Protein AF-A0A426TRF1-F1 (afdb_monomer)

Structure (mmCIF, N/CA/C/O backbone):
data_AF-A0A426TRF1-F1
#
_entry.id   AF-A0A426TRF1-F1
#
loop_
_atom_site.group_PDB
_atom_site.id
_atom_site.type_symbol
_atom_site.label_atom_id
_atom_site.label_alt_id
_atom_site.label_comp_id
_atom_site.label_asym_id
_atom_site.label_entity_id
_atom_site.label_seq_id
_atom_site.pdbx_PDB_ins_code
_atom_site.Cartn_x
_atom_site.Cartn_y
_atom_site.Cartn_z
_atom_site.occupancy
_atom_site.B_iso_or_equiv
_atom_site.auth_seq_id
_atom_site.auth_comp_id
_atom_site.auth_asym_id
_atom_site.auth_atom_id
_atom_site.pdbx_PDB_model_num
ATOM 1 N N .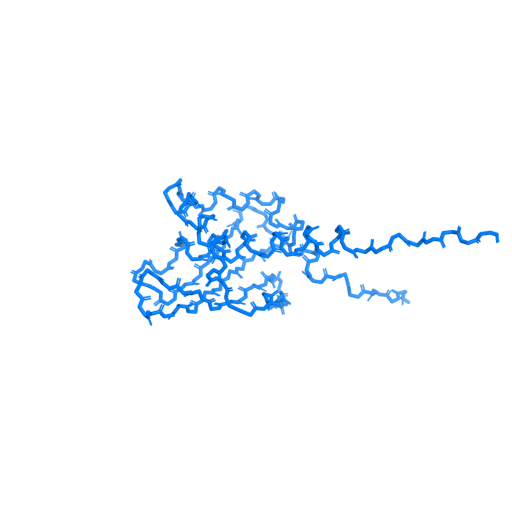 MET A 1 1 ? 21.541 25.012 -14.304 1.00 41.97 1 MET A N 1
ATOM 2 C CA . MET A 1 1 ? 20.633 23.851 -14.229 1.00 41.97 1 MET A CA 1
ATOM 3 C C . MET A 1 1 ? 19.517 24.270 -13.296 1.00 41.97 1 MET A C 1
ATOM 5 O O . MET A 1 1 ? 19.857 24.559 -12.158 1.00 41.97 1 MET A O 1
ATOM 9 N N . PRO A 1 2 ? 18.278 24.488 -13.762 1.00 43.00 2 PRO A N 1
ATOM 10 C CA . PRO A 1 2 ? 17.238 24.989 -12.880 1.00 43.00 2 PRO A CA 1
ATOM 11 C C . PRO A 1 2 ? 16.867 23.885 -11.891 1.00 43.00 2 PRO A C 1
ATOM 13 O O . PRO A 1 2 ? 16.751 22.718 -12.265 1.00 43.00 2 PRO A O 1
ATOM 16 N N . ASP A 1 3 ? 16.766 24.288 -10.635 1.00 37.50 3 ASP A N 1
ATOM 17 C CA . ASP A 1 3 ? 16.484 23.469 -9.473 1.00 37.50 3 ASP A CA 1
ATOM 18 C C . ASP A 1 3 ? 15.275 22.562 -9.713 1.00 37.50 3 ASP A C 1
ATOM 20 O O . ASP A 1 3 ? 14.133 23.018 -9.818 1.00 37.50 3 ASP A O 1
ATOM 24 N N . ALA A 1 4 ? 15.532 21.255 -9.792 1.00 41.06 4 ALA A N 1
ATOM 25 C CA . ALA A 1 4 ? 14.501 20.257 -9.599 1.00 41.06 4 ALA A CA 1
ATOM 26 C C . ALA A 1 4 ? 14.008 20.425 -8.161 1.00 41.06 4 ALA A C 1
ATOM 28 O O . ALA A 1 4 ? 14.617 19.925 -7.216 1.00 41.06 4 ALA A O 1
ATOM 29 N N . HIS A 1 5 ? 12.913 21.165 -7.983 1.00 45.28 5 HIS A N 1
ATOM 30 C CA . HIS A 1 5 ? 12.052 20.960 -6.828 1.00 45.28 5 HIS A CA 1
ATOM 31 C C . HIS A 1 5 ? 11.887 19.438 -6.722 1.00 45.28 5 HIS A C 1
ATOM 33 O O . HIS A 1 5 ? 11.491 18.846 -7.730 1.00 45.28 5 HIS A O 1
ATOM 39 N N . PRO A 1 6 ? 12.254 18.774 -5.610 1.00 48.25 6 PRO A N 1
ATOM 40 C CA . PRO A 1 6 ? 11.997 17.351 -5.505 1.00 48.25 6 PRO A CA 1
ATOM 41 C C . PRO A 1 6 ? 10.491 17.201 -5.675 1.00 48.25 6 PRO A C 1
ATOM 43 O O . PRO A 1 6 ? 9.722 17.701 -4.851 1.00 48.25 6 PRO A O 1
ATOM 46 N N . SER A 1 7 ? 10.085 16.629 -6.808 1.00 63.62 7 SER A N 1
ATOM 47 C CA . SER A 1 7 ? 8.711 16.253 -7.091 1.00 63.62 7 SER A CA 1
ATOM 48 C C . SER A 1 7 ? 8.198 15.570 -5.838 1.00 63.62 7 SER A C 1
ATOM 50 O O . SER A 1 7 ? 8.854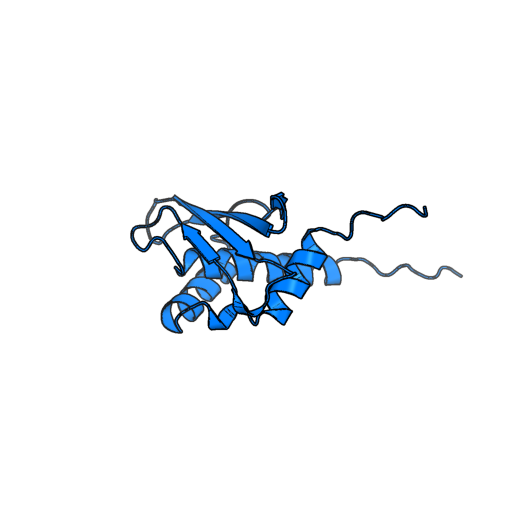 14.645 -5.364 1.00 63.62 7 SER A O 1
ATOM 52 N N . ASP A 1 8 ? 7.117 16.085 -5.254 1.00 83.00 8 ASP A N 1
ATOM 53 C CA . ASP A 1 8 ? 6.563 15.571 -4.005 1.00 83.00 8 ASP A CA 1
ATOM 54 C C . ASP A 1 8 ? 6.558 14.029 -4.056 1.00 83.00 8 ASP A C 1
ATOM 56 O O . ASP A 1 8 ? 5.851 13.463 -4.898 1.00 83.00 8 ASP A O 1
ATOM 60 N N . PRO A 1 9 ? 7.376 13.336 -3.236 1.00 84.81 9 PRO A N 1
ATOM 61 C CA . PRO A 1 9 ? 7.540 11.890 -3.343 1.00 84.81 9 PRO A CA 1
ATOM 62 C C . PRO A 1 9 ? 6.218 11.157 -3.103 1.00 84.81 9 PRO A C 1
ATOM 64 O O . PRO A 1 9 ? 6.031 10.048 -3.602 1.00 84.81 9 PRO A O 1
ATOM 67 N N . ALA A 1 10 ? 5.269 11.786 -2.400 1.00 89.06 10 ALA A N 1
ATOM 68 C CA . ALA A 1 10 ? 3.920 11.266 -2.263 1.00 89.06 10 ALA A CA 1
ATOM 69 C C . ALA A 1 10 ? 3.134 11.360 -3.572 1.00 89.06 10 ALA A C 1
ATOM 71 O O . ALA A 1 10 ? 2.537 10.373 -3.999 1.00 89.06 10 ALA A O 1
ATOM 72 N N . LEU A 1 11 ? 3.186 12.496 -4.262 1.00 89.62 11 LEU A N 1
ATOM 73 C CA . LEU A 1 11 ? 2.523 12.644 -5.555 1.00 89.62 11 LEU A CA 1
ATOM 74 C C . LEU A 1 11 ? 3.142 11.728 -6.624 1.00 89.62 11 LEU A C 1
ATOM 76 O O . LEU A 1 11 ? 2.421 11.107 -7.405 1.00 89.62 11 LEU A O 1
ATOM 80 N N . ALA A 1 12 ? 4.471 11.588 -6.628 1.00 91.50 12 ALA A N 1
ATOM 81 C CA . ALA A 1 12 ? 5.171 10.662 -7.515 1.00 91.50 12 ALA A CA 1
ATOM 82 C C . ALA A 1 12 ? 4.751 9.204 -7.261 1.00 91.50 12 ALA A C 1
ATOM 84 O O . ALA A 1 12 ? 4.443 8.471 -8.206 1.00 91.50 12 ALA A O 1
ATOM 85 N N . LEU A 1 13 ? 4.678 8.790 -5.990 1.00 93.62 13 LEU A N 1
ATOM 86 C CA . LEU A 1 13 ? 4.214 7.453 -5.622 1.00 93.62 13 LEU A CA 1
ATOM 87 C C . LEU A 1 13 ? 2.749 7.232 -6.022 1.00 93.62 13 LEU A C 1
ATOM 89 O O . LEU A 1 13 ? 2.434 6.185 -6.585 1.00 93.62 13 LEU A O 1
ATOM 93 N N . TYR A 1 14 ? 1.871 8.209 -5.784 1.00 94.31 14 TYR A N 1
ATOM 94 C 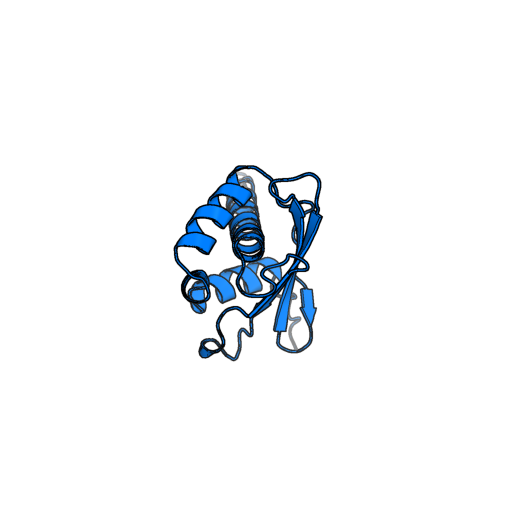CA . TYR A 1 14 ? 0.458 8.155 -6.168 1.00 94.31 14 TYR A CA 1
ATOM 95 C C . TYR A 1 14 ? 0.287 7.888 -7.668 1.00 94.31 14 TYR A C 1
ATOM 97 O O . TYR A 1 14 ? -0.319 6.886 -8.052 1.00 94.31 14 TYR A O 1
ATOM 105 N N . HIS A 1 15 ? 0.904 8.711 -8.520 1.00 94.25 15 HIS A N 1
ATOM 106 C CA . HIS A 1 15 ? 0.808 8.538 -9.971 1.00 94.25 15 HIS A CA 1
ATOM 107 C C . HIS A 1 15 ? 1.428 7.226 -10.447 1.00 94.25 15 HIS A C 1
ATOM 109 O O . HIS A 1 15 ? 0.917 6.595 -11.372 1.00 94.25 15 HIS A O 1
ATOM 115 N N . THR A 1 16 ? 2.506 6.780 -9.801 1.00 95.75 16 THR A N 1
ATOM 116 C CA . THR A 1 16 ? 3.121 5.493 -10.131 1.00 95.75 16 THR A CA 1
ATOM 117 C C . THR A 1 16 ? 2.172 4.338 -9.813 1.00 95.75 16 THR A C 1
ATOM 119 O O . THR A 1 16 ? 1.983 3.467 -10.658 1.00 95.75 16 THR A O 1
ATOM 122 N N . LEU A 1 17 ? 1.519 4.347 -8.644 1.00 96.75 17 LEU A N 1
ATOM 123 C CA . LEU A 1 17 ? 0.538 3.330 -8.245 1.00 96.75 17 LEU A CA 1
ATOM 124 C C . LEU A 1 17 ? -0.664 3.267 -9.202 1.00 96.75 17 LEU A C 1
ATOM 126 O O . LEU A 1 17 ? -1.120 2.168 -9.534 1.00 96.75 17 LEU A O 1
ATOM 130 N N . GLU A 1 18 ? -1.163 4.418 -9.660 1.00 95.44 18 GLU A N 1
ATOM 131 C CA . GLU A 1 18 ? -2.216 4.487 -10.682 1.00 95.44 18 GLU A CA 1
ATOM 132 C C . GLU A 1 18 ? -1.743 3.911 -12.021 1.00 95.44 18 GLU A C 1
ATOM 134 O O . GLU A 1 18 ? -2.410 3.046 -12.594 1.00 95.44 18 GLU A O 1
ATOM 139 N N . ASN A 1 19 ? -0.570 4.343 -12.495 1.00 96.12 19 ASN A N 1
ATOM 140 C CA . ASN A 1 19 ? -0.009 3.931 -13.781 1.00 96.12 19 ASN A CA 1
ATOM 141 C C . ASN A 1 19 ? 0.217 2.413 -13.855 1.00 96.12 19 ASN A C 1
ATOM 143 O O . ASN A 1 19 ? -0.134 1.772 -14.847 1.00 96.12 19 ASN A O 1
ATOM 147 N N . VAL A 1 20 ? 0.742 1.812 -12.782 1.00 96.19 20 VAL A N 1
ATOM 148 C CA . VAL A 1 20 ? 0.945 0.355 -12.716 1.00 96.19 20 VAL A CA 1
ATOM 149 C C . VAL A 1 20 ? -0.341 -0.425 -12.430 1.00 96.19 20 VAL A C 1
ATOM 151 O O . VAL A 1 20 ? -0.304 -1.654 -12.382 1.00 96.19 20 VAL A O 1
ATOM 154 N N . GLN A 1 21 ? -1.478 0.260 -12.242 1.00 96.81 21 GLN A N 1
ATOM 155 C CA . GLN A 1 21 ? -2.758 -0.337 -11.856 1.00 96.81 21 GLN A CA 1
ATOM 156 C C . GLN A 1 21 ? -2.576 -1.282 -10.667 1.00 96.81 21 GLN A C 1
ATOM 158 O O . GLN A 1 21 ? -2.830 -2.487 -10.770 1.00 96.81 21 GLN A O 1
ATOM 163 N N . TRP A 1 22 ? -2.072 -0.737 -9.555 1.00 97.69 22 TRP A N 1
ATOM 164 C CA . TRP A 1 22 ? -1.564 -1.485 -8.401 1.00 97.69 22 TRP A CA 1
ATOM 165 C C . TRP A 1 22 ? -2.441 -2.662 -7.953 1.00 97.69 22 TRP A C 1
ATOM 167 O O . TRP A 1 22 ? -1.915 -3.695 -7.535 1.00 97.69 22 TRP A O 1
ATOM 177 N N . GLN A 1 23 ? -3.766 -2.553 -8.089 1.00 98.31 23 GLN A N 1
ATOM 178 C CA . GLN A 1 23 ? -4.734 -3.590 -7.736 1.00 98.31 23 GLN A CA 1
ATOM 179 C C . GLN A 1 23 ? -4.469 -4.916 -8.462 1.00 98.31 23 GLN A C 1
ATOM 181 O O . GLN A 1 23 ? -4.704 -5.976 -7.890 1.00 98.31 23 GLN A O 1
ATOM 186 N N . ARG A 1 24 ? -3.933 -4.878 -9.689 1.00 97.56 24 ARG A N 1
ATOM 187 C CA . ARG A 1 24 ? -3.588 -6.072 -10.481 1.00 97.56 24 ARG A CA 1
ATOM 188 C C . ARG A 1 24 ? -2.498 -6.933 -9.839 1.00 97.56 24 ARG A C 1
ATOM 190 O O . ARG A 1 24 ? -2.368 -8.098 -10.195 1.00 97.56 24 ARG A O 1
ATOM 197 N N . SER A 1 25 ? -1.746 -6.381 -8.886 1.00 97.50 25 SER A N 1
ATOM 198 C CA . SER A 1 25 ? -0.705 -7.108 -8.148 1.00 97.50 25 SER A CA 1
ATOM 199 C C . SER A 1 25 ? -1.270 -7.977 -7.016 1.00 97.50 25 SER A C 1
ATOM 201 O O . SER A 1 25 ? -0.512 -8.671 -6.344 1.00 97.50 25 SER A O 1
ATOM 203 N N . PHE A 1 26 ? -2.585 -7.941 -6.770 1.00 98.00 26 PHE A N 1
ATOM 204 C CA . PHE A 1 26 ? -3.226 -8.593 -5.629 1.00 98.00 26 PHE A CA 1
ATOM 205 C C . PHE A 1 26 ? -4.427 -9.439 -6.054 1.00 98.00 26 PHE A C 1
ATOM 207 O O . PHE A 1 26 ? -5.151 -9.113 -6.993 1.00 98.00 26 PHE A O 1
ATOM 214 N N . ASP A 1 27 ? -4.692 -10.512 -5.307 1.00 97.69 27 ASP A N 1
ATOM 215 C CA . ASP A 1 27 ? -5.915 -11.291 -5.482 1.00 97.69 27 ASP A CA 1
ATOM 216 C C . ASP A 1 27 ? -7.157 -10.543 -4.948 1.00 97.69 27 ASP A C 1
ATOM 218 O O . ASP A 1 27 ? -7.084 -9.706 -4.038 1.00 97.69 27 ASP A O 1
ATOM 222 N N . ALA A 1 28 ? -8.336 -10.891 -5.472 1.00 97.62 28 ALA A N 1
ATOM 223 C CA . ALA A 1 28 ? -9.601 -10.226 -5.144 1.00 97.62 28 ALA A CA 1
ATOM 224 C C . ALA A 1 28 ? -9.973 -10.280 -3.647 1.00 97.62 28 ALA A C 1
ATOM 226 O O . ALA A 1 28 ? -10.582 -9.346 -3.109 1.00 97.62 28 ALA A O 1
ATOM 227 N N . ARG A 1 29 ? -9.605 -11.357 -2.940 1.00 97.25 29 ARG A N 1
ATOM 228 C CA . ARG A 1 29 ? -9.909 -11.523 -1.513 1.00 97.25 29 ARG A CA 1
ATOM 229 C C . ARG A 1 29 ? -9.003 -10.641 -0.659 1.00 97.25 29 ARG A C 1
ATOM 231 O O . ARG A 1 29 ? -9.476 -10.058 0.322 1.00 97.25 29 ARG A O 1
ATOM 238 N N . SER A 1 30 ? -7.726 -10.536 -1.018 1.00 97.50 30 SER A N 1
ATOM 239 C CA . SER A 1 30 ? -6.766 -9.632 -0.383 1.00 97.50 30 SER A CA 1
ATOM 240 C C . SER A 1 30 ? -7.158 -8.173 -0.602 1.00 97.50 30 SER A C 1
ATOM 242 O O . SER A 1 30 ? -7.177 -7.422 0.376 1.00 97.50 30 SER A O 1
ATOM 244 N N . LEU A 1 31 ? -7.585 -7.809 -1.819 1.00 98.31 31 LEU A N 1
ATOM 245 C CA . LEU A 1 31 ? -8.122 -6.481 -2.138 1.00 98.31 31 LEU A CA 1
ATOM 246 C C . LEU A 1 31 ? -9.314 -6.116 -1.250 1.00 98.31 31 LEU A C 1
ATOM 248 O O . LEU A 1 31 ? -9.261 -5.147 -0.494 1.00 98.31 31 LEU A O 1
ATOM 252 N N . THR A 1 32 ? -10.355 -6.951 -1.260 1.00 98.19 32 THR A N 1
ATOM 253 C CA . THR A 1 32 ? -11.595 -6.698 -0.508 1.00 98.19 32 THR A CA 1
ATOM 254 C C . THR A 1 32 ? -11.320 -6.498 0.985 1.00 98.19 32 THR A C 1
ATOM 256 O O . THR A 1 32 ? -11.815 -5.560 1.618 1.00 98.19 32 THR A O 1
ATOM 259 N N . ARG A 1 33 ? -10.504 -7.380 1.577 1.00 97.62 33 ARG A N 1
ATOM 260 C CA . ARG A 1 33 ? -10.188 -7.316 3.010 1.00 97.62 33 ARG A CA 1
ATOM 261 C C . ARG A 1 33 ? -9.280 -6.141 3.348 1.00 97.62 33 ARG A C 1
ATOM 263 O O . ARG A 1 33 ? -9.477 -5.527 4.393 1.00 97.62 33 ARG A O 1
ATOM 270 N N . GLY A 1 34 ? -8.295 -5.854 2.502 1.00 97.44 34 GLY A N 1
ATOM 271 C CA . GLY A 1 34 ? -7.337 -4.777 2.724 1.00 97.44 34 GLY A CA 1
ATOM 272 C C . GLY A 1 34 ? -7.988 -3.403 2.661 1.00 97.44 34 GLY A C 1
ATOM 273 O O . GLY A 1 34 ? -7.821 -2.612 3.583 1.00 97.44 34 GLY A O 1
ATOM 274 N N . GLN A 1 35 ? -8.849 -3.171 1.670 1.00 98.12 35 GLN A N 1
ATOM 275 C CA . GLN A 1 35 ? -9.678 -1.964 1.610 1.00 98.12 35 GLN A CA 1
ATOM 276 C C . GLN A 1 35 ? -10.585 -1.841 2.844 1.00 98.12 35 GLN A C 1
ATOM 278 O O . GLN A 1 35 ? -10.766 -0.758 3.395 1.00 98.12 35 GLN A O 1
ATOM 283 N N . GLY A 1 36 ? -11.126 -2.963 3.333 1.00 97.69 36 GLY A N 1
ATOM 284 C CA . GLY A 1 36 ? -11.857 -2.993 4.599 1.00 97.69 36 GLY A CA 1
ATOM 285 C C . GLY A 1 36 ? -11.006 -2.568 5.802 1.00 97.69 36 GLY A C 1
ATOM 286 O O . GLY A 1 36 ? -11.513 -1.884 6.684 1.00 97.69 36 GLY A O 1
ATOM 287 N N . TYR A 1 37 ? -9.727 -2.948 5.842 1.00 96.38 37 TYR A N 1
ATOM 288 C CA . TYR A 1 37 ? -8.792 -2.568 6.908 1.00 96.38 37 TYR A CA 1
ATOM 289 C C . TYR A 1 37 ? -8.411 -1.085 6.843 1.00 96.38 37 TYR A C 1
ATOM 291 O O . TYR A 1 37 ? -8.350 -0.447 7.895 1.00 96.38 37 TYR A O 1
ATOM 299 N N . ALA A 1 38 ? -8.216 -0.540 5.639 1.00 95.88 38 ALA A N 1
ATOM 300 C CA . ALA A 1 38 ? -7.982 0.888 5.427 1.00 95.88 38 ALA A CA 1
ATOM 301 C C . ALA A 1 38 ? -9.156 1.725 5.956 1.00 95.88 38 ALA A C 1
ATOM 303 O O . ALA A 1 38 ? -8.966 2.560 6.836 1.00 95.88 38 ALA A O 1
ATOM 304 N N . ARG A 1 39 ? -10.395 1.390 5.556 1.00 95.81 39 ARG A N 1
ATOM 305 C CA . ARG A 1 39 ? -11.620 2.057 6.049 1.00 95.81 39 ARG A CA 1
ATOM 306 C C . ARG A 1 39 ? -11.807 1.983 7.567 1.00 95.81 39 ARG A C 1
ATOM 308 O O . ARG A 1 39 ? -12.464 2.834 8.151 1.00 95.81 39 ARG A O 1
ATOM 315 N N . GLN A 1 40 ? -11.261 0.954 8.209 1.00 95.06 40 GLN A N 1
ATOM 316 C CA . GLN A 1 40 ? -11.313 0.780 9.664 1.00 95.06 40 GLN A CA 1
ATOM 317 C C . GLN A 1 40 ? -10.194 1.531 10.406 1.00 95.06 40 GLN A C 1
ATOM 319 O O . GLN A 1 40 ? -10.099 1.399 11.625 1.00 95.06 40 GLN A O 1
ATOM 324 N N . GLY A 1 41 ? -9.321 2.266 9.705 1.00 93.81 41 GLY A N 1
ATOM 325 C CA . GLY A 1 41 ? -8.208 2.996 10.317 1.00 93.81 41 GLY A CA 1
ATOM 326 C C . GLY A 1 41 ? -7.160 2.080 10.957 1.00 93.81 41 GLY A C 1
ATOM 327 O O . GLY A 1 41 ? -6.585 2.415 11.993 1.00 93.81 41 GLY A O 1
ATOM 328 N N . ARG A 1 42 ? -6.944 0.882 10.389 1.00 94.69 42 ARG A N 1
ATOM 329 C CA . ARG A 1 42 ? -5.991 -0.104 10.936 1.00 94.69 42 ARG A CA 1
ATOM 330 C C . ARG A 1 42 ? -4.539 0.154 10.550 1.00 94.69 42 ARG A C 1
ATOM 332 O O . ARG A 1 42 ? -3.654 -0.488 11.113 1.00 94.69 42 ARG A O 1
ATOM 339 N N . VAL A 1 43 ? -4.290 1.046 9.597 1.00 94.75 43 VAL A N 1
ATOM 340 C CA . VAL A 1 43 ? -2.942 1.498 9.243 1.00 94.75 43 VAL A CA 1
ATOM 341 C C . VAL A 1 43 ? -2.530 2.573 10.246 1.00 94.75 43 VAL A C 1
ATOM 343 O O . VAL A 1 43 ? -3.277 3.510 10.517 1.00 94.75 43 VAL A O 1
ATOM 346 N N . ARG A 1 44 ? -1.375 2.381 10.881 1.00 86.75 44 ARG A N 1
ATOM 347 C CA . ARG A 1 44 ? -0.852 3.237 11.945 1.00 86.75 44 ARG A CA 1
ATOM 348 C C . ARG A 1 44 ? 0.299 4.079 11.413 1.00 86.75 44 ARG A C 1
ATOM 350 O O . ARG A 1 4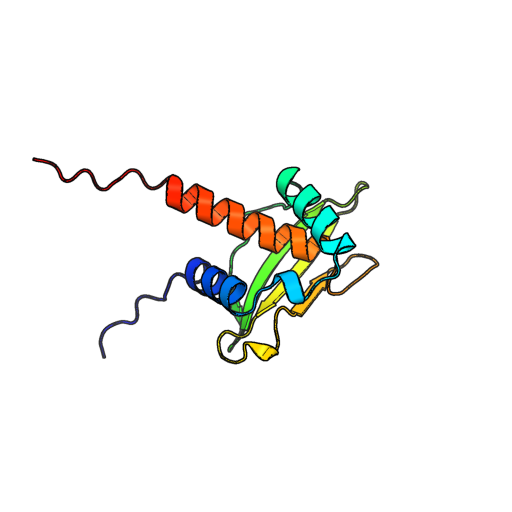4 ? 1.222 3.530 10.815 1.00 86.75 44 ARG A O 1
ATOM 357 N N . HIS A 1 45 ? 0.269 5.360 11.790 1.00 65.88 45 HIS A N 1
ATOM 358 C CA . HIS A 1 45 ? 1.194 6.424 11.387 1.00 65.88 45 HIS A CA 1
ATOM 359 C C . HIS A 1 45 ? 1.100 6.788 9.900 1.00 65.88 45 HIS A C 1
ATOM 361 O O . HIS A 1 45 ? 0.877 5.922 9.061 1.00 65.88 45 HIS A O 1
ATOM 367 N N . GLY A 1 46 ? 1.264 8.083 9.606 1.00 62.84 46 GLY A N 1
ATOM 368 C CA . GLY A 1 46 ? 1.243 8.607 8.243 1.00 62.84 46 GLY A CA 1
ATOM 369 C C . GLY A 1 46 ? 2.302 7.901 7.413 1.00 62.84 46 GLY A C 1
ATOM 370 O O . GLY A 1 46 ? 3.495 7.968 7.719 1.00 62.84 46 GLY A O 1
ATOM 371 N N . THR A 1 47 ? 1.841 7.172 6.409 1.00 70.94 47 THR A N 1
ATOM 372 C CA . THR A 1 47 ? 2.666 6.483 5.426 1.00 70.94 47 THR A CA 1
ATOM 373 C C . THR A 1 47 ? 3.592 7.492 4.764 1.00 70.94 47 THR A C 1
ATOM 375 O O . THR A 1 47 ? 3.139 8.312 3.969 1.00 70.94 47 THR A O 1
ATOM 378 N N . ARG A 1 48 ? 4.884 7.476 5.115 1.00 78.38 48 ARG A N 1
ATOM 379 C CA . ARG A 1 48 ? 5.861 8.372 4.498 1.00 78.38 48 ARG A CA 1
ATOM 380 C C . ARG A 1 48 ? 6.500 7.663 3.304 1.00 78.38 48 ARG A C 1
ATOM 382 O O . ARG A 1 48 ? 7.135 6.629 3.510 1.00 78.38 48 ARG A O 1
ATOM 389 N N . PRO A 1 49 ? 6.307 8.171 2.081 1.00 86.88 49 PRO A N 1
ATOM 390 C CA . PRO A 1 49 ? 6.997 7.655 0.916 1.00 86.88 49 PRO A CA 1
ATOM 391 C C . PRO A 1 49 ? 8.475 8.027 0.987 1.00 86.88 49 PRO A C 1
ATOM 393 O O . PRO A 1 49 ? 8.837 9.145 1.363 1.00 86.88 49 PRO A O 1
ATOM 396 N N . GLU A 1 50 ? 9.316 7.073 0.623 1.00 90.12 50 GLU A N 1
ATOM 397 C CA . GLU A 1 50 ? 10.767 7.191 0.588 1.00 90.12 50 GLU A CA 1
ATOM 398 C C . GLU A 1 50 ? 11.268 6.726 -0.780 1.00 90.12 50 GLU A C 1
ATOM 400 O O . GLU A 1 50 ? 10.655 5.873 -1.420 1.00 90.12 50 GLU A O 1
ATOM 405 N N . GLN A 1 51 ? 12.375 7.300 -1.241 1.00 90.00 51 GLN A N 1
ATOM 406 C CA . GLN A 1 51 ? 13.0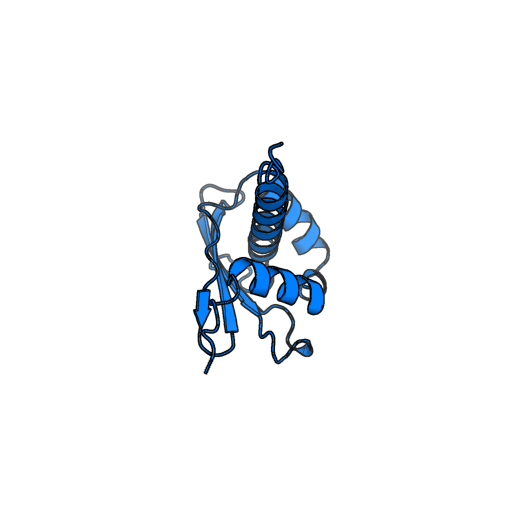48 6.853 -2.455 1.00 90.00 51 GLN A CA 1
ATOM 407 C C . GLN A 1 51 ? 14.266 6.011 -2.065 1.00 90.00 51 GLN A C 1
ATOM 409 O O . GLN A 1 51 ? 15.161 6.492 -1.370 1.00 90.00 51 GLN A O 1
ATOM 414 N N . GLU A 1 52 ? 14.302 4.759 -2.518 1.00 91.25 52 GLU A N 1
ATOM 415 C CA . GLU A 1 52 ? 15.399 3.813 -2.304 1.00 91.25 52 GLU A CA 1
ATOM 416 C C . GLU A 1 52 ? 15.987 3.414 -3.666 1.00 91.25 52 GLU A C 1
ATOM 418 O O . GLU A 1 52 ? 15.511 2.494 -4.333 1.00 91.25 52 GLU A O 1
ATOM 423 N N . GLY A 1 53 ? 17.018 4.143 -4.105 1.00 90.81 53 GLY A N 1
ATOM 424 C CA . GLY A 1 53 ? 17.529 4.025 -5.474 1.00 90.81 53 GLY A CA 1
ATOM 425 C C . GLY A 1 53 ? 16.467 4.451 -6.492 1.00 90.81 53 GLY A C 1
ATOM 426 O O . GLY A 1 53 ? 15.904 5.540 -6.384 1.00 90.81 53 GLY A O 1
ATOM 427 N N . GLU A 1 54 ? 16.167 3.574 -7.449 1.00 91.06 54 GLU A N 1
ATOM 428 C CA . GLU A 1 54 ? 15.101 3.783 -8.442 1.00 91.06 54 GLU A CA 1
ATOM 429 C C . GLU A 1 54 ? 13.698 3.470 -7.886 1.00 91.06 54 GLU A C 1
ATOM 431 O O . GLU A 1 54 ? 12.693 3.781 -8.516 1.00 91.06 54 GLU A O 1
ATOM 436 N N . MET A 1 55 ? 13.600 2.859 -6.700 1.00 94.25 55 MET A N 1
ATOM 437 C CA . MET A 1 55 ? 12.327 2.406 -6.139 1.00 94.25 55 MET A CA 1
ATOM 438 C C . MET A 1 55 ? 11.669 3.501 -5.298 1.00 94.25 55 MET A C 1
ATOM 440 O O . MET A 1 55 ? 12.313 4.132 -4.459 1.00 94.25 55 MET A O 1
ATOM 444 N N . LEU A 1 56 ? 10.353 3.651 -5.435 1.00 95.12 56 LEU A N 1
ATOM 445 C CA . LEU A 1 56 ? 9.520 4.380 -4.482 1.00 95.12 56 LEU A CA 1
ATOM 446 C C . LEU A 1 56 ? 8.944 3.389 -3.475 1.00 95.12 56 LEU A C 1
ATOM 448 O O . LEU A 1 56 ? 8.251 2.439 -3.848 1.00 95.12 56 LEU A O 1
ATOM 452 N N . VAL A 1 57 ? 9.237 3.609 -2.197 1.00 94.88 57 VAL A N 1
ATOM 453 C CA . VAL A 1 57 ? 8.932 2.696 -1.097 1.00 94.88 57 VAL A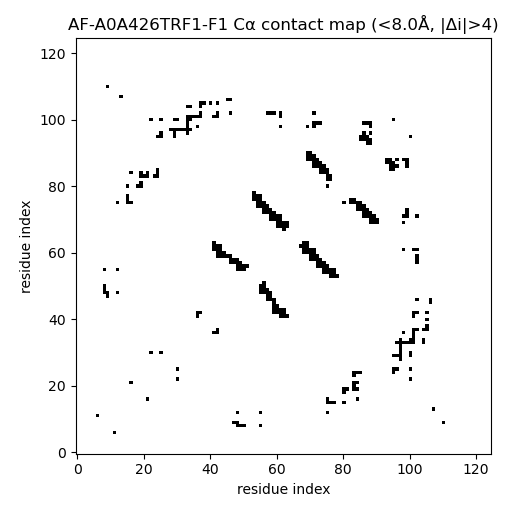 CA 1
ATOM 454 C C . VAL A 1 57 ? 7.958 3.348 -0.124 1.00 94.88 57 VAL A C 1
ATOM 456 O O . VAL A 1 57 ? 8.081 4.521 0.218 1.00 94.88 57 VAL A O 1
ATOM 459 N N . LEU A 1 58 ? 6.991 2.570 0.356 1.00 94.19 58 LEU A N 1
ATOM 460 C CA . LEU A 1 58 ? 6.060 2.979 1.404 1.00 94.19 58 LEU A CA 1
ATOM 461 C C . LEU A 1 58 ? 6.082 1.958 2.534 1.00 94.19 58 LEU A C 1
ATOM 463 O O . LEU A 1 58 ? 5.957 0.758 2.285 1.00 94.19 58 LEU A O 1
ATOM 467 N N . ARG A 1 59 ? 6.220 2.423 3.779 1.00 94.62 59 ARG A N 1
ATOM 468 C CA . ARG A 1 59 ? 6.296 1.569 4.973 1.00 94.62 59 ARG A CA 1
ATOM 469 C C . ARG A 1 59 ? 5.252 1.992 6.000 1.00 94.62 59 ARG A C 1
ATOM 471 O O . ARG A 1 59 ? 5.066 3.181 6.245 1.00 94.62 59 ARG A O 1
ATOM 478 N N . ALA A 1 60 ? 4.590 1.020 6.623 1.00 94.75 60 ALA A N 1
ATOM 479 C CA . ALA A 1 60 ? 3.628 1.268 7.693 1.00 94.75 60 ALA A CA 1
ATOM 480 C C . ALA A 1 60 ? 3.452 0.070 8.632 1.00 94.75 60 ALA A C 1
ATOM 482 O O . ALA A 1 60 ? 3.780 -1.075 8.308 1.00 94.75 60 ALA A O 1
ATOM 483 N N . GLN A 1 61 ? 2.879 0.344 9.804 1.00 95.19 61 GLN A N 1
ATOM 484 C CA . GLN A 1 61 ? 2.391 -0.678 10.726 1.00 95.19 61 GLN A CA 1
ATOM 485 C C . GLN A 1 61 ? 0.892 -0.885 10.521 1.00 95.19 61 GLN A C 1
ATOM 487 O O . GLN A 1 61 ? 0.136 0.079 10.474 1.00 95.19 61 GLN A O 1
ATOM 492 N N . VAL A 1 62 ? 0.448 -2.138 10.441 1.00 95.69 62 VAL A N 1
ATOM 493 C CA . VAL A 1 62 ? -0.972 -2.470 10.265 1.00 95.69 62 VAL A CA 1
ATOM 494 C C . VAL A 1 62 ? -1.447 -3.366 11.401 1.00 95.69 62 VAL A C 1
ATOM 496 O O . VAL A 1 62 ? -0.853 -4.416 11.669 1.00 95.69 62 VAL A O 1
ATOM 499 N N . ASP A 1 63 ? -2.537 -2.969 12.056 1.00 95.12 63 ASP A N 1
ATOM 500 C CA . ASP A 1 63 ? -3.194 -3.785 13.073 1.00 95.12 63 ASP A CA 1
ATOM 501 C C . ASP A 1 63 ? -3.887 -4.995 12.421 1.00 95.12 63 ASP A C 1
ATOM 503 O O . ASP A 1 63 ? -4.710 -4.882 11.504 1.00 95.12 63 ASP A O 1
ATOM 507 N N . GLY A 1 64 ? -3.554 -6.186 12.917 1.00 90.50 64 GLY A N 1
ATOM 508 C CA . GLY A 1 64 ? -4.148 -7.447 12.498 1.00 90.50 64 GLY A CA 1
ATOM 509 C C . GLY A 1 64 ? -5.599 -7.616 12.961 1.00 90.50 64 GLY A C 1
ATOM 510 O O . GLY A 1 64 ? -6.233 -6.723 13.510 1.00 90.50 64 GLY A O 1
ATOM 511 N N . SER A 1 65 ? -6.171 -8.799 12.722 1.00 82.94 65 SER A N 1
ATOM 512 C CA . SER A 1 65 ? -7.477 -9.172 13.298 1.00 82.94 65 SER A CA 1
ATOM 513 C C . SER A 1 65 ? -7.411 -9.500 14.793 1.00 82.94 65 SER A C 1
ATOM 515 O O . SER A 1 65 ? -8.442 -9.466 15.452 1.00 82.94 65 SER A O 1
ATOM 517 N N . GLY A 1 66 ? -6.225 -9.825 15.314 1.00 81.94 66 GLY A N 1
ATOM 518 C CA . GLY A 1 66 ? -5.961 -9.979 16.747 1.00 81.94 66 GLY A CA 1
ATOM 519 C C . GLY A 1 66 ? -5.184 -8.787 17.311 1.00 81.94 66 GLY A C 1
ATOM 520 O O . GLY A 1 66 ? -5.090 -7.743 16.676 1.00 81.94 66 GLY A O 1
ATOM 521 N N . ARG A 1 67 ? -4.546 -8.964 18.474 1.00 79.62 67 ARG A N 1
ATOM 522 C CA . ARG A 1 67 ? -3.666 -7.947 19.093 1.00 79.62 67 ARG A CA 1
ATOM 523 C C . ARG A 1 67 ? -2.271 -7.849 18.442 1.00 79.62 67 ARG A C 1
ATOM 525 O O . ARG A 1 67 ? -1.359 -7.278 19.030 1.00 79.62 67 ARG A O 1
ATOM 532 N N . SER A 1 68 ? -2.089 -8.432 17.257 1.00 90.00 68 SER A N 1
ATOM 533 C CA . SER A 1 68 ? -0.815 -8.456 16.527 1.00 90.00 68 SER A CA 1
ATOM 534 C C . SER A 1 68 ? -0.687 -7.260 15.591 1.00 90.00 68 SER A C 1
ATOM 536 O O . SER A 1 68 ? -1.665 -6.852 14.963 1.00 90.00 68 SER A O 1
ATOM 538 N N . ARG A 1 69 ? 0.540 -6.756 15.451 1.00 94.19 69 ARG A N 1
ATOM 539 C CA . ARG A 1 69 ? 0.904 -5.673 14.533 1.00 94.19 69 ARG A CA 1
ATOM 540 C C . ARG A 1 69 ? 1.895 -6.184 13.508 1.00 94.19 69 ARG A C 1
ATOM 542 O O . ARG A 1 69 ? 2.821 -6.909 13.869 1.00 94.19 69 ARG A O 1
ATOM 549 N N . TYR A 1 70 ? 1.699 -5.796 12.254 1.00 95.25 70 TYR A N 1
ATOM 550 C CA . TYR A 1 70 ? 2.549 -6.235 11.157 1.00 95.25 70 TYR A CA 1
ATOM 551 C C . TYR A 1 70 ? 3.236 -5.052 10.491 1.00 95.25 70 TYR A C 1
ATOM 553 O O . TYR A 1 70 ? 2.583 -4.078 10.111 1.00 95.25 70 TYR A O 1
ATOM 561 N N . LEU A 1 71 ? 4.554 -5.162 10.342 1.00 95.19 71 LEU A N 1
ATOM 562 C CA . LEU A 1 71 ? 5.349 -4.250 9.533 1.00 95.19 71 LEU A CA 1
ATOM 563 C C . LEU A 1 71 ? 5.099 -4.600 8.077 1.00 95.19 71 LEU A C 1
ATOM 565 O O . LEU A 1 71 ? 5.196 -5.764 7.696 1.00 95.19 71 LEU A O 1
ATOM 569 N N . THR A 1 72 ? 4.721 -3.601 7.297 1.00 96.25 72 THR A N 1
ATOM 570 C CA . THR A 1 72 ? 4.348 -3.767 5.899 1.00 96.25 72 THR A CA 1
ATOM 571 C C . THR A 1 72 ? 5.100 -2.743 5.077 1.00 96.25 72 THR A C 1
ATOM 573 O O . THR A 1 72 ? 5.106 -1.560 5.418 1.00 96.25 72 THR A O 1
ATOM 576 N N . SER A 1 73 ? 5.714 -3.198 3.996 1.00 95.56 73 SER A N 1
ATOM 577 C CA . SER A 1 73 ? 6.370 -2.347 3.017 1.00 95.56 73 SER A CA 1
ATOM 578 C C . SER A 1 73 ? 5.917 -2.701 1.614 1.00 95.56 73 SER A C 1
ATOM 580 O O . SER A 1 73 ? 5.668 -3.866 1.308 1.00 95.56 73 SER A O 1
ATOM 582 N N . LEU A 1 74 ? 5.852 -1.704 0.749 1.00 96.25 74 LEU A N 1
ATOM 583 C CA . LEU A 1 74 ? 5.669 -1.887 -0.683 1.00 96.25 74 LEU A CA 1
ATOM 584 C C . LEU A 1 74 ? 6.674 -1.044 -1.444 1.00 96.25 74 LEU A C 1
ATOM 586 O O . LEU A 1 74 ? 7.115 -0.014 -0.943 1.00 96.25 74 LEU A O 1
ATOM 590 N N . ALA A 1 75 ? 7.007 -1.497 -2.639 1.00 96.56 75 ALA A N 1
ATOM 591 C CA . ALA A 1 75 ? 7.915 -0.828 -3.535 1.00 96.56 75 ALA A CA 1
ATOM 592 C C . ALA A 1 75 ? 7.358 -0.880 -4.960 1.00 96.56 75 ALA A C 1
ATOM 594 O O . ALA A 1 75 ? 6.814 -1.904 -5.392 1.00 96.56 75 ALA A O 1
ATOM 595 N N . VAL A 1 76 ? 7.505 0.231 -5.672 1.00 97.25 76 VAL A N 1
ATOM 596 C CA . VAL A 1 76 ? 7.213 0.361 -7.101 1.00 97.25 76 VAL A CA 1
ATOM 597 C C . VAL A 1 76 ? 8.396 1.012 -7.795 1.00 97.25 76 VAL A C 1
ATOM 599 O O . VAL A 1 76 ? 9.097 1.825 -7.200 1.00 97.25 76 VAL A O 1
ATOM 602 N N . ASP A 1 77 ? 8.596 0.656 -9.055 1.00 95.75 77 ASP A N 1
ATOM 603 C CA . ASP A 1 77 ? 9.609 1.254 -9.913 1.00 95.75 77 ASP A CA 1
ATOM 604 C C . ASP A 1 77 ? 8.880 2.103 -10.971 1.00 95.75 77 ASP A C 1
ATOM 606 O O . ASP A 1 77 ? 8.201 1.537 -11.838 1.00 95.75 77 ASP A O 1
ATOM 610 N N . PRO A 1 78 ? 8.966 3.445 -10.909 1.00 93.12 78 PRO A N 1
ATOM 611 C CA . PRO A 1 78 ? 8.336 4.323 -11.893 1.00 93.12 78 PRO A CA 1
ATOM 612 C C . PRO A 1 78 ? 8.910 4.138 -13.307 1.00 93.12 78 PRO A C 1
ATOM 614 O O . PRO A 1 78 ? 8.236 4.463 -14.286 1.00 93.12 78 PRO A O 1
ATOM 617 N N . HIS A 1 79 ? 10.119 3.589 -13.429 1.00 94.12 79 HIS A N 1
ATOM 618 C CA . HIS A 1 79 ? 10.807 3.318 -14.688 1.00 94.12 79 HIS A CA 1
ATOM 619 C C . HIS A 1 79 ? 10.589 1.883 -15.199 1.00 94.12 79 HIS A C 1
ATOM 621 O O . HIS A 1 79 ? 10.912 1.595 -16.353 1.00 94.12 79 HIS A O 1
ATOM 627 N N . ASN A 1 80 ? 9.959 1.005 -14.408 1.00 95.19 80 ASN A N 1
ATOM 628 C CA . ASN A 1 80 ? 9.593 -0.359 -14.802 1.00 95.19 80 ASN A CA 1
ATOM 629 C C . ASN A 1 80 ? 8.123 -0.712 -14.467 1.00 95.19 80 ASN A C 1
ATOM 631 O O . ASN A 1 80 ? 7.862 -1.590 -13.637 1.00 95.19 80 ASN A O 1
ATOM 635 N N . PRO A 1 81 ? 7.128 -0.094 -15.142 1.00 91.88 81 PRO A N 1
ATOM 636 C CA . PRO A 1 81 ? 5.708 -0.340 -14.871 1.00 91.88 81 PRO A CA 1
ATOM 637 C C . PRO A 1 81 ? 5.251 -1.813 -14.923 1.00 91.88 81 PRO A C 1
ATOM 639 O O . PRO A 1 81 ? 4.411 -2.189 -14.102 1.00 91.88 81 PRO A O 1
ATOM 642 N N . PRO A 1 82 ? 5.777 -2.680 -15.822 1.00 95.25 82 PRO A N 1
ATOM 643 C CA . PRO A 1 82 ? 5.422 -4.102 -15.844 1.00 95.25 82 PRO A CA 1
ATOM 644 C C . PRO A 1 82 ? 5.755 -4.873 -14.560 1.00 95.25 82 PRO A C 1
ATOM 646 O O . PRO A 1 82 ? 5.168 -5.929 -14.333 1.00 95.25 82 PRO A O 1
ATOM 649 N N . MET A 1 83 ? 6.669 -4.370 -13.720 1.00 94.50 83 MET A N 1
ATOM 650 C CA . MET A 1 83 ? 6.975 -4.969 -12.416 1.00 94.50 83 MET A CA 1
ATOM 651 C C . MET A 1 83 ? 5.771 -4.927 -11.463 1.00 94.50 83 MET A C 1
ATOM 653 O O . MET A 1 83 ? 5.633 -5.801 -10.605 1.00 94.50 83 MET A O 1
ATOM 657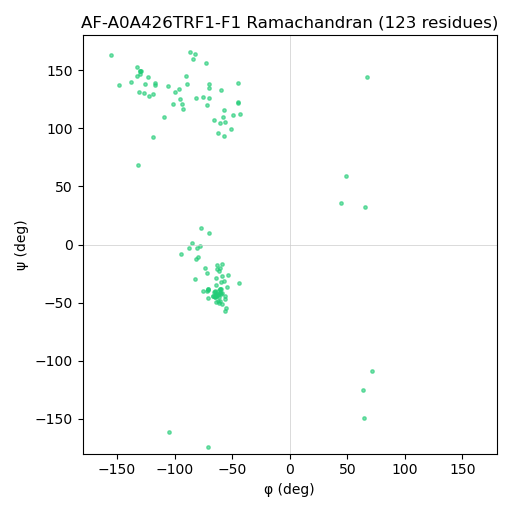 N N . GLY A 1 84 ? 4.893 -3.931 -11.612 1.00 96.25 84 GLY A N 1
ATOM 658 C CA . GLY A 1 84 ? 3.768 -3.722 -10.709 1.00 96.25 84 GLY A CA 1
ATOM 659 C C . GLY A 1 84 ? 4.213 -3.375 -9.286 1.00 96.25 84 GLY A C 1
ATOM 660 O O . GLY A 1 84 ? 5.254 -2.755 -9.069 1.00 96.25 84 GLY A O 1
ATOM 661 N N . VAL A 1 85 ? 3.402 -3.774 -8.304 1.00 97.88 85 VAL A N 1
ATOM 662 C CA . VAL A 1 85 ? 3.709 -3.577 -6.884 1.00 97.88 85 VAL A CA 1
ATOM 663 C C . VAL A 1 85 ? 4.354 -4.824 -6.301 1.00 97.88 85 VAL A C 1
ATOM 665 O O . VAL A 1 85 ? 3.764 -5.908 -6.282 1.00 97.88 85 VAL A O 1
ATOM 668 N N . VAL A 1 86 ? 5.528 -4.642 -5.703 1.00 97.06 86 VAL A N 1
ATOM 669 C CA . VAL A 1 86 ? 6.146 -5.647 -4.837 1.00 97.06 86 VAL A CA 1
ATOM 670 C C . VAL A 1 86 ? 5.876 -5.258 -3.392 1.00 97.06 86 VAL A C 1
ATOM 672 O O . VAL A 1 86 ? 6.087 -4.115 -3.006 1.00 97.06 86 VAL A O 1
ATOM 675 N N . SER A 1 87 ? 5.407 -6.195 -2.571 1.00 96.94 87 SER A N 1
ATOM 676 C CA . SER A 1 87 ? 5.147 -5.928 -1.153 1.00 96.94 87 SER A CA 1
ATOM 677 C C . SER A 1 87 ? 5.723 -7.014 -0.261 1.00 96.94 87 SER A C 1
ATOM 679 O O . SER A 1 87 ? 5.601 -8.192 -0.598 1.00 96.94 87 SER A O 1
ATOM 681 N N . ASP A 1 88 ? 6.204 -6.621 0.909 1.00 97.44 88 ASP A N 1
ATOM 682 C CA . ASP A 1 88 ? 6.609 -7.504 1.997 1.00 97.44 88 ASP A CA 1
ATOM 683 C C . ASP A 1 88 ? 5.826 -7.160 3.272 1.00 97.44 88 ASP A C 1
ATOM 685 O O . ASP A 1 88 ? 5.472 -6.003 3.518 1.00 97.44 88 ASP A O 1
ATOM 689 N N . CYS A 1 89 ? 5.492 -8.172 4.066 1.00 97.19 89 CYS A N 1
ATOM 690 C CA . CYS A 1 89 ? 4.773 -7.983 5.316 1.00 97.19 89 CYS A CA 1
ATOM 691 C C . CYS A 1 89 ? 5.189 -9.048 6.325 1.00 97.19 89 CYS A C 1
ATOM 693 O O . CYS A 1 89 ? 5.179 -10.235 6.010 1.00 97.19 89 CYS A O 1
ATOM 695 N N . SER A 1 90 ? 5.404 -8.658 7.582 1.00 96.94 90 SER A N 1
ATOM 696 C CA . SER A 1 90 ? 5.759 -9.585 8.668 1.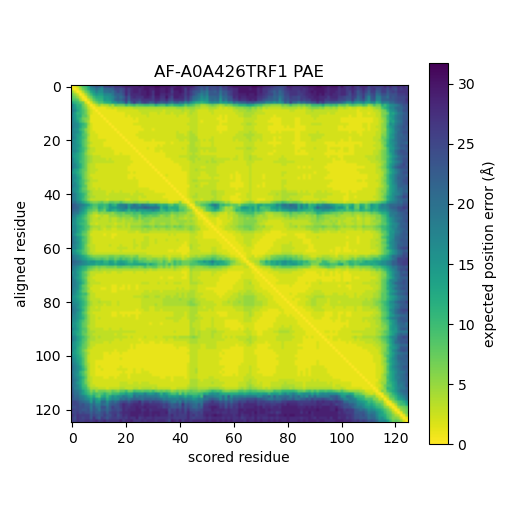00 96.94 90 SER A CA 1
ATOM 697 C C . SER A 1 90 ? 4.619 -10.521 9.109 1.00 96.94 90 SER A C 1
ATOM 699 O O . SER A 1 90 ? 4.708 -11.186 10.142 1.00 96.94 90 SER A O 1
ATOM 701 N N . CYS A 1 91 ? 3.507 -10.559 8.371 1.00 96.38 91 CYS A N 1
ATOM 702 C CA . CYS A 1 91 ? 2.389 -11.449 8.654 1.00 96.38 91 CYS A CA 1
ATOM 703 C C . CYS A 1 91 ? 2.619 -12.862 8.095 1.00 96.38 91 CYS A C 1
ATOM 705 O O . CYS A 1 91 ? 3.423 -13.030 7.184 1.00 96.38 91 CYS A O 1
ATOM 707 N N . PRO A 1 92 ? 1.855 -13.877 8.545 1.00 95.50 92 PRO A N 1
ATOM 708 C CA . PRO A 1 92 ? 2.030 -15.258 8.079 1.00 95.50 92 PRO A CA 1
ATOM 709 C C . PRO A 1 92 ? 1.861 -15.475 6.566 1.00 95.50 92 PRO A C 1
ATOM 711 O O . PRO A 1 92 ? 2.246 -16.519 6.058 1.00 95.50 92 PRO A O 1
ATOM 714 N N . VAL A 1 93 ? 1.252 -14.521 5.852 1.00 96.56 93 VAL A N 1
ATOM 715 C CA . VAL A 1 93 ? 1.106 -14.565 4.386 1.00 96.56 93 VAL A CA 1
ATOM 716 C C . VAL A 1 93 ? 2.374 -14.067 3.680 1.00 96.56 93 VAL A C 1
ATOM 718 O O . VAL A 1 93 ? 2.668 -14.504 2.573 1.00 96.56 93 VAL A O 1
ATOM 721 N N . GLY A 1 94 ? 3.130 -13.157 4.301 1.00 96.69 94 GLY A N 1
ATOM 722 C CA . GLY A 1 94 ? 4.276 -12.511 3.671 1.00 96.69 94 GLY A CA 1
ATOM 723 C C . GLY A 1 94 ? 3.847 -11.515 2.593 1.00 96.69 94 GLY A C 1
ATOM 724 O O . GLY A 1 94 ? 3.299 -10.449 2.882 1.00 96.69 94 GLY A O 1
ATOM 725 N N . ARG A 1 95 ? 4.087 -11.870 1.333 1.00 97.00 95 ARG A N 1
ATOM 726 C CA . ARG A 1 95 ? 3.934 -10.969 0.185 1.00 97.00 95 ARG A CA 1
ATOM 727 C C . ARG A 1 95 ? 2.494 -10.896 -0.333 1.00 97.00 95 ARG A C 1
ATOM 729 O O . ARG A 1 95 ? 1.666 -11.750 -0.029 1.00 97.00 95 ARG A O 1
ATOM 736 N N . GLN A 1 96 ? 2.197 -9.821 -1.064 1.00 97.19 96 GLN A N 1
ATOM 737 C CA . GLN A 1 96 ? 0.899 -9.495 -1.671 1.00 97.19 96 GLN A CA 1
ATOM 738 C C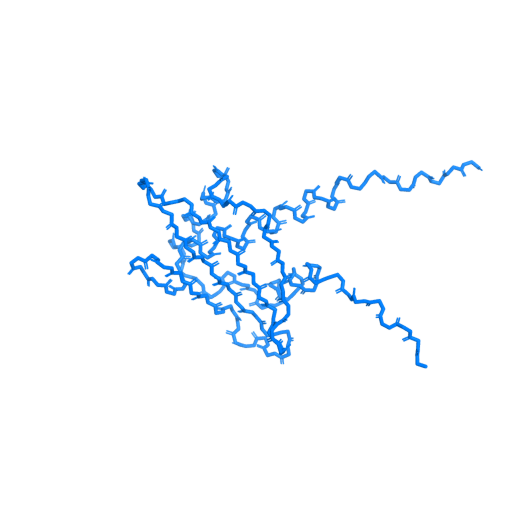 . GLN A 1 96 ? -0.313 -9.708 -0.740 1.00 97.19 96 GLN A C 1
ATOM 740 O O . GLN A 1 96 ? -1.395 -10.113 -1.161 1.00 97.19 96 GLN A O 1
ATOM 745 N N . CYS A 1 97 ? -0.153 -9.442 0.559 1.00 97.75 97 CYS A N 1
ATOM 746 C CA . CYS A 1 97 ? -1.205 -9.692 1.535 1.00 97.75 97 CYS A CA 1
ATOM 747 C C . CYS A 1 97 ? -2.184 -8.510 1.656 1.00 97.75 97 CYS A C 1
ATOM 749 O O . CYS A 1 97 ? -1.890 -7.372 1.293 1.00 97.75 97 CYS A O 1
ATOM 751 N N . LYS A 1 98 ? -3.336 -8.748 2.294 1.00 97.62 98 LYS A N 1
ATOM 752 C CA . LYS A 1 98 ? -4.327 -7.697 2.602 1.00 97.62 98 LYS A CA 1
ATOM 753 C C . LYS A 1 98 ? -3.767 -6.484 3.365 1.00 97.62 98 LYS A C 1
ATOM 755 O O . LYS A 1 98 ? -4.358 -5.415 3.293 1.00 97.62 98 LYS A O 1
ATOM 760 N N . HIS A 1 99 ? -2.686 -6.639 4.138 1.00 97.44 99 HIS A N 1
ATOM 761 C CA . HIS A 1 99 ? -2.103 -5.510 4.868 1.00 97.44 99 HIS A CA 1
ATOM 762 C C . HIS A 1 99 ? -1.416 -4.543 3.902 1.00 97.44 99 HIS A C 1
ATOM 764 O O . HIS A 1 99 ? -1.583 -3.344 4.060 1.00 97.44 99 HIS A O 1
ATOM 770 N N . ALA A 1 100 ? -0.743 -5.043 2.861 1.00 97.38 100 ALA A N 1
ATOM 771 C CA . ALA A 1 100 ? -0.160 -4.200 1.818 1.00 97.38 100 ALA A CA 1
ATOM 772 C C . ALA A 1 100 ? -1.239 -3.414 1.064 1.00 97.38 100 ALA A C 1
ATOM 774 O O . ALA A 1 100 ? -1.112 -2.206 0.906 1.00 97.38 100 ALA A O 1
ATOM 775 N N . VAL A 1 101 ? -2.355 -4.064 0.717 1.00 98.25 101 VAL A N 1
ATOM 776 C CA . VAL A 1 101 ? -3.531 -3.374 0.158 1.00 98.25 101 VAL A CA 1
ATOM 777 C C . VAL A 1 101 ? -4.023 -2.268 1.096 1.00 98.25 101 VAL A C 1
ATOM 779 O O . VAL A 1 101 ? -4.322 -1.173 0.634 1.00 98.25 101 VAL A O 1
ATOM 782 N N . ALA A 1 102 ? -4.113 -2.538 2.404 1.00 97.12 102 ALA A N 1
ATOM 783 C CA . ALA A 1 102 ? -4.558 -1.539 3.371 1.00 97.12 102 ALA A CA 1
ATOM 784 C C . ALA A 1 102 ? -3.630 -0.316 3.395 1.00 97.12 102 ALA A C 1
ATOM 786 O O . ALA A 1 102 ? -4.123 0.802 3.413 1.00 97.12 102 ALA A O 1
ATOM 787 N N . VAL A 1 103 ? -2.311 -0.526 3.342 1.00 96.94 103 VAL A N 1
ATOM 788 C CA . VAL A 1 103 ? -1.316 0.557 3.292 1.00 96.94 103 VAL A CA 1
ATOM 789 C C . VAL A 1 103 ? -1.480 1.410 2.033 1.00 96.94 103 VAL A C 1
ATOM 791 O O . VAL A 1 103 ? -1.546 2.629 2.150 1.00 96.94 103 VAL A O 1
ATOM 794 N N . ILE A 1 104 ? -1.599 0.790 0.852 1.00 96.88 104 ILE A N 1
ATOM 795 C CA . ILE A 1 104 ? -1.791 1.520 -0.415 1.00 96.88 104 ILE A CA 1
ATOM 796 C C . ILE A 1 104 ? -3.080 2.336 -0.375 1.00 96.88 104 ILE A C 1
ATOM 798 O O . ILE A 1 104 ? -3.075 3.519 -0.701 1.00 96.88 104 ILE A O 1
ATOM 802 N N . GLN A 1 105 ? -4.180 1.707 0.046 1.00 97.06 105 GLN A N 1
ATOM 803 C CA . GLN A 1 105 ? -5.477 2.368 0.079 1.00 97.06 105 GLN A CA 1
ATOM 804 C C . GLN A 1 105 ? -5.489 3.522 1.087 1.00 97.06 105 GLN A C 1
ATOM 806 O O . GLN A 1 105 ? -5.923 4.607 0.735 1.00 97.06 105 GLN A O 1
ATOM 811 N N . SER A 1 106 ? -4.963 3.326 2.301 1.00 95.88 106 SER A N 1
ATOM 812 C CA . SER A 1 106 ? -4.874 4.403 3.294 1.00 95.88 106 SER A CA 1
ATOM 813 C C . SER A 1 106 ? -4.030 5.578 2.804 1.00 95.88 106 SER A C 1
ATOM 815 O O . SER A 1 106 ? -4.411 6.718 3.030 1.00 95.88 106 SER A O 1
ATOM 817 N N . PHE A 1 107 ? -2.933 5.321 2.091 1.00 95.12 107 PHE A N 1
ATOM 818 C CA . PHE A 1 107 ? -2.111 6.376 1.499 1.00 95.12 107 PHE A CA 1
ATOM 819 C C . PHE A 1 107 ? -2.856 7.190 0.431 1.00 95.12 107 PHE A C 1
ATOM 821 O O . PHE A 1 107 ? -2.789 8.418 0.439 1.00 95.12 107 PHE A O 1
ATOM 828 N N . ILE A 1 108 ? -3.588 6.515 -0.462 1.00 94.69 108 ILE A N 1
ATOM 829 C CA . ILE A 1 108 ? -4.430 7.169 -1.474 1.00 94.69 108 ILE A CA 1
ATOM 830 C C . ILE A 1 108 ? -5.516 8.009 -0.793 1.00 94.69 108 ILE A C 1
ATOM 832 O O . ILE A 1 108 ? -5.627 9.200 -1.077 1.00 94.69 108 ILE A O 1
ATOM 836 N N . ASP A 1 109 ? -6.245 7.424 0.162 1.00 93.62 109 ASP A N 1
ATOM 837 C CA . ASP A 1 109 ? -7.318 8.102 0.896 1.00 93.62 109 ASP A CA 1
ATOM 838 C C . ASP A 1 109 ? -6.787 9.357 1.628 1.00 93.62 109 ASP A C 1
ATOM 840 O O . ASP A 1 109 ? -7.427 10.411 1.623 1.00 93.62 109 ASP A O 1
ATOM 844 N N . GLU A 1 110 ? -5.600 9.270 2.245 1.00 90.88 110 GLU A N 1
ATOM 845 C CA . GLU A 1 110 ? -4.932 10.395 2.911 1.00 90.88 110 GLU A CA 1
ATOM 846 C C . GLU A 1 110 ? -4.534 11.499 1.923 1.00 90.88 110 GLU A C 1
ATOM 848 O O . GLU A 1 110 ? -4.756 12.678 2.207 1.00 90.88 110 GLU A O 1
ATOM 853 N N . LEU A 1 111 ? -3.973 11.150 0.761 1.00 89.19 111 LEU A N 1
ATOM 854 C CA . LEU A 1 111 ? -3.603 12.126 -0.266 1.00 89.19 111 LEU A CA 1
ATOM 855 C C . LEU A 1 111 ? -4.818 12.821 -0.880 1.00 89.19 111 LEU A C 1
ATOM 857 O O . LEU A 1 111 ? -4.806 14.044 -1.015 1.00 89.19 111 LEU A O 1
ATOM 861 N N . GLU A 1 112 ? -5.875 12.082 -1.204 1.00 89.25 112 GLU A N 1
ATOM 862 C CA . GLU A 1 112 ? -7.116 12.639 -1.752 1.00 89.25 112 GLU A CA 1
ATOM 863 C C . GLU A 1 112 ? -7.820 13.549 -0.733 1.00 89.25 112 GLU A C 1
ATOM 865 O O . GLU A 1 112 ? -8.282 14.649 -1.070 1.00 89.25 112 GLU A O 1
ATOM 870 N N . ALA A 1 113 ? -7.840 13.146 0.543 1.00 86.44 113 ALA A N 1
ATOM 871 C CA . ALA A 1 113 ? -8.366 13.964 1.629 1.00 86.44 113 ALA A CA 1
ATOM 872 C C . ALA A 1 113 ? -7.525 15.231 1.857 1.00 86.44 113 ALA A C 1
ATOM 874 O O . ALA A 1 113 ? -8.085 16.308 2.071 1.00 86.44 113 ALA A O 1
ATOM 875 N N . ASN A 1 114 ? -6.194 15.135 1.785 1.00 80.00 114 ASN A N 1
ATOM 876 C CA . ASN A 1 114 ? -5.287 16.275 1.944 1.00 80.00 114 ASN A CA 1
ATOM 877 C C . ASN A 1 114 ? -5.340 17.231 0.743 1.00 80.00 114 ASN A C 1
ATOM 879 O O . ASN A 1 114 ? -5.329 18.448 0.933 1.00 80.00 114 ASN A O 1
ATOM 883 N N . GLY A 1 115 ? -5.468 16.704 -0.477 1.00 68.06 115 GLY A N 1
ATOM 884 C CA . GLY A 1 115 ? -5.699 17.478 -1.697 1.00 68.06 115 GLY A CA 1
ATOM 885 C C . GLY A 1 115 ? -7.021 18.244 -1.649 1.00 68.06 115 GLY A C 1
ATOM 886 O O . GLY A 1 115 ? -7.059 19.423 -1.996 1.00 68.06 115 GLY A O 1
ATOM 887 N N . SER A 1 116 ? -8.069 17.618 -1.104 1.00 56.72 116 SER A N 1
ATOM 888 C CA . SER A 1 116 ? -9.373 18.252 -0.855 1.00 56.72 116 SER A CA 1
ATOM 889 C C . SER A 1 116 ? -9.351 19.264 0.301 1.00 56.72 116 SER A C 1
ATOM 891 O O . SER A 1 116 ? -10.177 20.173 0.344 1.00 56.72 116 SER A O 1
ATOM 893 N N . LYS A 1 117 ? -8.413 19.127 1.250 1.00 47.72 117 LYS A N 1
ATOM 894 C CA . LYS A 1 117 ? -8.244 20.026 2.404 1.00 47.72 117 LYS A CA 1
ATOM 895 C C . LYS A 1 117 ? -7.350 21.236 2.151 1.00 47.72 117 LYS A C 1
ATOM 897 O O . LYS A 1 117 ? -7.244 22.056 3.060 1.00 47.72 117 LYS A O 1
ATOM 902 N N . ARG A 1 118 ? -6.735 21.403 0.973 1.00 40.53 118 ARG A N 1
ATOM 903 C CA . ARG A 1 118 ? -6.116 22.689 0.608 1.00 40.53 118 ARG A CA 1
ATOM 904 C C . ARG A 1 118 ? -7.250 23.717 0.487 1.00 40.53 118 ARG A C 1
ATOM 906 O O . ARG A 1 118 ? -8.005 23.634 -0.482 1.00 40.53 118 ARG A O 1
ATOM 913 N N . PRO A 1 119 ? -7.414 24.672 1.429 1.00 36.62 119 PRO A N 1
ATOM 914 C CA . PRO A 1 119 ? -8.327 25.776 1.193 1.00 36.62 119 PRO A CA 1
ATOM 915 C C . PRO A 1 119 ? -7.800 26.473 -0.054 1.00 36.62 119 PRO A C 1
ATOM 917 O O . PRO A 1 119 ? -6.586 26.671 -0.181 1.00 36.62 119 PRO A O 1
ATOM 920 N N . GLY A 1 120 ? -8.697 26.771 -0.991 1.00 37.56 120 GLY A N 1
ATOM 921 C CA . GLY A 1 120 ? -8.341 27.494 -2.196 1.00 37.56 120 GLY A CA 1
ATOM 922 C C . GLY A 1 120 ? -7.447 28.677 -1.847 1.00 37.56 120 GLY A C 1
ATOM 923 O O . GLY A 1 120 ? -7.671 29.371 -0.853 1.00 37.56 120 GLY A O 1
ATOM 924 N N . ILE A 1 121 ? -6.431 28.899 -2.677 1.00 43.50 121 ILE A N 1
ATOM 925 C CA . ILE A 1 121 ? -5.881 30.235 -2.851 1.00 43.50 121 ILE A CA 1
ATOM 926 C C . ILE A 1 121 ? -7.102 31.107 -3.144 1.00 43.50 121 ILE A C 1
ATOM 928 O O . ILE A 1 121 ? -7.652 31.073 -4.244 1.00 43.50 121 ILE A O 1
ATOM 932 N N . THR A 1 122 ? -7.596 31.815 -2.132 1.00 41.09 122 THR A N 1
ATOM 933 C CA . THR A 1 122 ? -8.476 32.946 -2.353 1.00 41.09 122 THR A CA 1
ATOM 934 C C . THR A 1 122 ? -7.637 33.912 -3.165 1.00 41.09 122 THR A C 1
ATOM 936 O O . THR A 1 122 ? -6.712 34.529 -2.634 1.00 41.09 122 THR A O 1
ATOM 939 N N . ALA A 1 123 ? -7.923 33.988 -4.463 1.00 39.97 123 ALA A N 1
ATOM 940 C CA . ALA A 1 123 ? -7.630 35.166 -5.250 1.00 39.97 123 ALA A CA 1
ATOM 941 C C . ALA A 1 123 ? -8.361 36.321 -4.553 1.00 39.97 123 ALA A C 1
ATOM 943 O O . ALA A 1 123 ? -9.571 36.493 -4.693 1.00 39.97 123 ALA A O 1
ATOM 944 N N . GLY A 1 124 ? -7.636 36.997 -3.665 1.00 38.00 124 GLY A N 1
ATOM 945 C CA . GLY A 1 124 ? -8.072 38.227 -3.038 1.00 38.00 124 GLY A CA 1
ATOM 946 C C . GLY A 1 124 ? -8.021 39.336 -4.077 1.00 38.00 124 GLY A C 1
ATOM 947 O O . GLY A 1 124 ? -6.957 39.559 -4.644 1.00 38.00 124 GLY A O 1
ATOM 948 N N . ALA A 1 125 ? -9.204 39.911 -4.306 1.00 37.69 125 ALA A N 1
ATOM 949 C CA . ALA A 1 125 ? -9.523 41.314 -4.591 1.00 37.69 125 ALA A CA 1
ATOM 950 C C . ALA A 1 125 ? -8.514 42.156 -5.389 1.00 37.69 125 ALA A C 1
ATOM 952 O O . ALA A 1 125 ? -7.413 42.438 -4.869 1.00 37.69 125 ALA A O 1
#

Nearest PDB structures (foldseek):
  2h36-assembly1_X  TM=5.527E-01  e=2.186E+00  Sulfolobus islandicus filamentous virus
  7wzf-assembly1_A  TM=4.120E-01  e=1.641E+00  Streptomyces yunnanensis
  3to3-assembly1_B  TM=3.333E-01  e=6.556E-01  Bacillus anthracis str. Sterne
  4yfm-assembly2_B  TM=3.292E-01  e=1.949E+00  Mycobacteroides abscessus
  1p32-assembly1_B  TM=1.867E-01  e=2.064E+00  Homo sapiens

Secondary structure (DSSP, 8-state):
--------HHHHHHHHHHHTTGGGGS-HHHHHHHHHHHHTT-EEEEEEEEEETTEEEEEEEEE-SSS-EEEEEEEE-TT-GGG--EEEESSTT-TT-HHHHHHHHHHHHHHHHHHHTS-------

Sequence (125 aa):
MPDAHPSDPALALYHTLENVQWQRSFDARSLTRGQGYARQGRVRHGTRPEQEGEMLVLRAQVDGSGRSRYLTSLAVDPHNPPMGVVSDCSCPVGRQCKHAVAVIQSFIDELEANGSKRPGITAGA

InterPro domains:
  IPR007527 Zinc finger, SWIM-type [PF04434] (87-106)
  IPR007527 Zinc finger, SWIM-type [PS50966] (70-108)

Foldseek 3Di:
DPDDPPPQLLVVVLVLLVLLVQCVLADPVLLVVLLVQLVVVQWDDQFDWDDDPQKTKTWTWGCDPDNDIKIKMWIGGSVDSPVHIWMAIPDPVGTRGSNNSNRSNNSNVVVVVVVVPPDDPPPDD

Mean predicted aligned error: 7.04 Å

Radius of gyration: 15.73 Å; Cα contacts (8 Å, |Δi|>4): 199; chains: 1; bounding box: 32×57×35 Å

Organism: NCBI:txid2491704

Solvent-accessible surface area (backbone atoms only — not comparable to full-atom values): 7010 Å² total; per-residue (Å²): 131,84,80,75,68,75,69,54,56,58,60,54,46,52,54,39,44,59,74,35,44,42,68,77,53,41,53,72,68,30,44,59,52,4,48,53,37,25,78,67,64,31,57,45,72,86,65,58,55,44,76,60,85,78,29,42,32,39,50,40,39,30,56,50,96,61,98,48,75,27,54,29,36,37,36,35,37,77,90,44,50,92,72,32,52,47,39,48,30,74,46,100,72,33,49,58,34,30,62,49,38,12,50,54,46,42,48,51,53,50,49,56,53,51,64,69,61,55,74,73,84,73,83,74,131

pLDDT: mean 86.39, std 18.3, range [36.62, 98.31]